Protein AF-A0A8J7WXS1-F1 (afdb_monomer)

pLDDT: mean 79.19, std 16.03, range [34.44, 94.62]

Radius of gyration: 14.74 Å; Cα contacts (8 Å, |Δi|>4): 183; chains: 1; bounding box: 39×29×34 Å

Mean predicted aligned error: 7.63 Å

Structure (mmCIF, N/CA/C/O backbone):
data_AF-A0A8J7WXS1-F1
#
_entry.id   AF-A0A8J7WXS1-F1
#
loop_
_atom_site.group_PDB
_atom_site.id
_atom_site.type_symbol
_atom_site.label_atom_id
_atom_site.label_alt_id
_atom_site.label_comp_id
_atom_site.label_asym_id
_atom_site.label_entity_id
_atom_site.label_seq_id
_atom_site.pdbx_PDB_ins_code
_atom_site.Cartn_x
_atom_site.Cartn_y
_atom_site.Cartn_z
_atom_site.occupancy
_atom_site.B_iso_or_equiv
_atom_site.auth_seq_id
_atom_site.auth_comp_id
_atom_site.auth_asym_id
_atom_site.auth_atom_id
_atom_site.pdbx_PDB_model_num
ATOM 1 N N . MET A 1 1 ? -1.842 -2.817 -19.091 1.00 62.44 1 MET A N 1
ATOM 2 C CA . MET A 1 1 ? -1.939 -2.055 -17.823 1.00 62.44 1 MET A CA 1
ATOM 3 C C . MET A 1 1 ? -0.595 -2.088 -17.121 1.00 62.44 1 MET A C 1
ATOM 5 O O . MET A 1 1 ? 0.099 -3.091 -17.232 1.00 62.44 1 MET A O 1
ATOM 9 N N . ARG A 1 2 ? -0.206 -1.002 -16.447 1.00 85.56 2 ARG A N 1
ATOM 10 C CA . ARG A 1 2 ? 1.014 -0.961 -15.624 1.00 85.56 2 ARG A CA 1
ATOM 11 C C . ARG A 1 2 ? 0.729 -1.579 -14.254 1.00 85.56 2 ARG A C 1
ATOM 13 O O . ARG A 1 2 ? -0.402 -1.517 -13.775 1.00 85.56 2 ARG A O 1
ATOM 20 N N . ILE A 1 3 ? 1.740 -2.208 -13.661 1.00 89.44 3 ILE A N 1
ATOM 21 C CA . ILE A 1 3 ? 1.585 -2.976 -12.420 1.00 89.44 3 ILE A CA 1
ATOM 22 C C . ILE A 1 3 ? 1.558 -2.002 -11.229 1.00 89.44 3 ILE A C 1
ATOM 24 O O . ILE A 1 3 ? 2.534 -1.281 -11.045 1.00 89.44 3 ILE A O 1
ATOM 28 N N . PRO A 1 4 ? 0.483 -1.939 -10.433 1.00 93.94 4 PRO A N 1
ATOM 29 C CA . PRO A 1 4 ? 0.406 -1.086 -9.253 1.00 93.94 4 PRO A CA 1
ATOM 30 C C . PRO A 1 4 ? 1.393 -1.522 -8.165 1.00 93.94 4 PRO A C 1
ATOM 32 O O . PRO A 1 4 ? 1.632 -2.717 -7.963 1.00 93.94 4 PRO A O 1
ATOM 35 N N . ILE A 1 5 ? 1.917 -0.536 -7.437 1.00 93.25 5 ILE A N 1
ATOM 36 C CA . ILE A 1 5 ? 2.771 -0.722 -6.261 1.00 93.25 5 ILE A CA 1
ATOM 37 C C . ILE A 1 5 ? 1.962 -0.329 -5.024 1.00 93.25 5 ILE A C 1
ATOM 39 O O . ILE A 1 5 ? 1.470 0.793 -4.924 1.00 93.25 5 ILE A O 1
ATOM 43 N N . VAL A 1 6 ? 1.828 -1.244 -4.071 1.00 93.44 6 VAL A N 1
ATOM 44 C CA . VAL A 1 6 ? 1.132 -1.043 -2.799 1.00 93.44 6 VAL A CA 1
ATOM 45 C C . VAL A 1 6 ? 2.169 -0.986 -1.683 1.00 93.44 6 VAL A C 1
ATOM 47 O O . VAL A 1 6 ? 2.734 -2.002 -1.287 1.00 93.44 6 VAL A O 1
ATOM 50 N N . MET A 1 7 ? 2.414 0.212 -1.166 1.00 92.19 7 MET A N 1
ATOM 51 C CA . MET A 1 7 ? 3.256 0.448 0.001 1.00 92.19 7 MET A CA 1
ATOM 52 C C . MET A 1 7 ? 2.466 0.080 1.261 1.00 92.19 7 MET A C 1
ATOM 54 O O . MET A 1 7 ? 1.479 0.740 1.596 1.00 92.19 7 MET A O 1
ATOM 58 N N . ALA A 1 8 ? 2.885 -0.977 1.956 1.00 90.00 8 ALA A N 1
ATOM 59 C CA . ALA A 1 8 ? 2.245 -1.471 3.171 1.00 90.00 8 ALA A CA 1
ATOM 60 C C . ALA A 1 8 ? 3.110 -1.156 4.397 1.00 90.00 8 ALA A C 1
ATOM 62 O O . ALA A 1 8 ? 4.191 -1.718 4.577 1.00 90.00 8 ALA A O 1
ATOM 63 N N . ALA A 1 9 ? 2.626 -0.272 5.266 1.00 87.38 9 ALA A N 1
ATOM 64 C CA . ALA A 1 9 ? 3.296 0.081 6.516 1.00 87.38 9 ALA A CA 1
ATOM 65 C C . ALA A 1 9 ? 2.429 -0.277 7.727 1.00 87.38 9 ALA A C 1
ATOM 67 O O . ALA A 1 9 ? 1.208 -0.348 7.613 1.00 87.38 9 ALA A O 1
ATOM 68 N N . PHE A 1 10 ? 3.025 -0.400 8.915 1.00 81.62 10 PHE A N 1
ATOM 69 C CA . PHE A 1 10 ? 2.239 -0.438 10.155 1.00 81.62 10 PHE A CA 1
ATOM 70 C C . PHE A 1 10 ? 1.346 0.806 10.289 1.00 81.62 10 PHE A C 1
ATOM 72 O O . PHE A 1 10 ? 0.181 0.725 10.680 1.00 81.62 10 PHE A O 1
ATOM 79 N N . GLY A 1 11 ? 1.883 1.950 9.865 1.00 71.00 11 GLY A N 1
ATOM 80 C CA . GLY A 1 11 ? 1.271 3.259 10.003 1.00 71.00 11 GLY A CA 1
ATOM 81 C C . GLY A 1 11 ? 1.823 3.988 11.224 1.00 71.00 11 GLY A C 1
ATOM 82 O O . GLY A 1 11 ? 2.276 3.395 12.200 1.00 71.00 11 GLY A O 1
ATOM 83 N N . THR A 1 12 ? 1.780 5.313 11.183 1.00 74.19 12 THR A N 1
ATOM 84 C CA . THR A 1 12 ? 2.228 6.159 12.288 1.00 74.19 12 THR A CA 1
ATOM 85 C C . THR A 1 12 ? 1.319 7.364 12.437 1.00 74.19 12 THR A C 1
ATOM 87 O O . THR A 1 12 ? 0.789 7.881 11.458 1.00 74.19 12 THR A O 1
ATOM 90 N N . THR A 1 13 ? 1.149 7.830 13.670 1.00 63.59 13 THR A N 1
ATOM 91 C CA . THR A 1 13 ? 0.300 8.985 13.981 1.00 63.59 13 THR A CA 1
ATOM 92 C C . THR A 1 13 ? 1.114 10.277 14.118 1.00 63.59 13 THR A C 1
ATOM 94 O O . THR A 1 13 ? 0.540 11.317 14.424 1.00 63.59 13 THR A O 1
ATOM 97 N N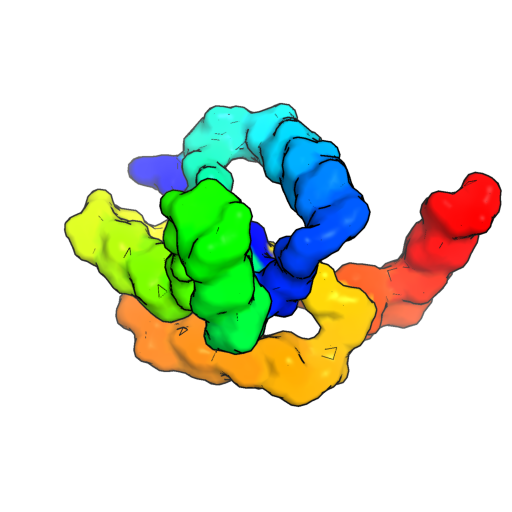 . THR A 1 14 ? 2.447 10.232 13.959 1.00 65.75 14 THR A N 1
ATOM 98 C CA . THR A 1 14 ? 3.359 11.358 14.258 1.00 65.75 14 THR A CA 1
ATOM 99 C C . THR A 1 14 ? 4.478 11.529 13.206 1.00 65.75 14 THR A C 1
ATOM 101 O O . THR A 1 14 ? 4.258 11.285 12.021 1.00 65.75 14 THR A O 1
ATOM 104 N N . ARG A 1 15 ? 5.679 11.990 13.619 1.00 59.69 15 ARG A N 1
ATOM 105 C CA . ARG A 1 15 ? 6.823 12.435 12.789 1.00 59.69 15 ARG A CA 1
ATOM 106 C C . ARG A 1 15 ? 7.219 11.482 11.659 1.00 59.69 15 ARG A C 1
ATOM 108 O O . ARG A 1 15 ? 7.724 11.958 10.647 1.00 59.69 15 ARG A O 1
ATOM 115 N N . ALA A 1 16 ? 6.964 10.182 11.797 1.00 67.31 16 ALA A N 1
ATOM 116 C CA . ALA A 1 16 ? 7.249 9.207 10.748 1.00 67.31 16 ALA A CA 1
ATOM 117 C C . ALA A 1 16 ? 6.389 9.396 9.477 1.00 67.31 16 ALA A C 1
ATOM 119 O O . ALA A 1 16 ? 6.725 8.841 8.436 1.00 67.31 16 ALA A O 1
ATOM 120 N N . ARG A 1 17 ? 5.360 10.259 9.498 1.00 74.31 17 ARG A N 1
ATOM 121 C CA . ARG A 1 17 ? 4.628 10.662 8.288 1.00 74.31 17 ARG A CA 1
ATOM 122 C C . ARG A 1 17 ? 5.528 11.348 7.253 1.00 74.31 17 ARG A C 1
ATOM 124 O O . ARG A 1 17 ? 5.446 11.006 6.083 1.00 74.31 17 ARG A O 1
ATOM 131 N N . ARG A 1 18 ? 6.467 12.206 7.685 1.00 80.38 18 ARG A N 1
ATOM 132 C CA . ARG A 1 18 ? 7.457 12.810 6.768 1.00 80.38 18 ARG A CA 1
ATOM 133 C C . ARG A 1 18 ? 8.315 11.755 6.075 1.00 80.38 18 ARG A C 1
ATOM 135 O O . ARG A 1 18 ? 8.678 11.925 4.919 1.00 80.38 18 ARG A O 1
ATOM 142 N N . THR A 1 19 ? 8.644 10.672 6.775 1.00 82.12 19 THR A N 1
ATOM 143 C CA . THR A 1 19 ? 9.398 9.558 6.193 1.00 82.12 19 THR A CA 1
ATOM 144 C C . THR A 1 19 ? 8.594 8.877 5.090 1.00 82.12 19 THR A C 1
ATOM 146 O O . THR A 1 19 ? 9.153 8.569 4.042 1.00 82.12 19 THR A O 1
ATOM 149 N N . TYR A 1 20 ? 7.285 8.691 5.285 1.00 86.12 20 TYR A N 1
ATOM 150 C CA . TYR A 1 20 ? 6.405 8.149 4.249 1.00 86.12 20 TYR A CA 1
ATOM 151 C C . TYR A 1 20 ? 6.280 9.082 3.046 1.00 86.12 20 TYR A C 1
ATOM 153 O O . TYR A 1 20 ? 6.376 8.602 1.925 1.00 86.12 20 TYR A O 1
ATOM 161 N N . ASP A 1 21 ? 6.180 10.395 3.259 1.00 87.12 21 ASP A N 1
ATOM 162 C CA . ASP A 1 21 ? 6.135 11.368 2.160 1.00 87.12 21 ASP A CA 1
ATOM 163 C C . ASP A 1 21 ? 7.428 11.333 1.315 1.00 87.12 21 ASP A C 1
ATOM 165 O O . ASP A 1 21 ? 7.382 11.368 0.087 1.00 87.12 21 ASP A O 1
ATOM 169 N N . ILE A 1 22 ? 8.595 11.203 1.962 1.00 88.00 22 ILE A N 1
ATOM 170 C CA . ILE A 1 22 ? 9.889 11.063 1.269 1.00 88.00 22 ILE A CA 1
ATOM 171 C C . ILE A 1 22 ? 9.957 9.746 0.488 1.00 88.00 22 ILE A C 1
ATOM 173 O O . ILE A 1 22 ? 10.435 9.727 -0.647 1.00 88.00 22 ILE A O 1
ATOM 177 N N . LEU A 1 23 ? 9.502 8.641 1.085 1.00 86.81 23 LEU A N 1
ATOM 178 C CA . LEU A 1 23 ? 9.467 7.342 0.414 1.00 86.81 23 LEU A CA 1
ATOM 179 C C . LEU A 1 23 ? 8.513 7.359 -0.782 1.00 86.81 23 LEU A C 1
ATOM 181 O O . LEU A 1 23 ? 8.880 6.870 -1.843 1.00 86.81 23 LEU A O 1
ATOM 185 N N . ASP A 1 24 ? 7.333 7.959 -0.637 1.00 90.00 24 ASP A N 1
ATOM 186 C CA . ASP A 1 24 ? 6.356 8.111 -1.716 1.00 90.00 24 ASP A CA 1
ATOM 187 C C . ASP A 1 24 ? 6.958 8.856 -2.910 1.00 90.00 24 ASP A C 1
ATOM 189 O O . ASP A 1 24 ? 6.887 8.369 -4.039 1.00 90.00 24 ASP A O 1
ATOM 193 N N . ALA A 1 25 ? 7.624 9.986 -2.653 1.00 90.75 25 ALA A N 1
ATOM 194 C CA . ALA A 1 25 ? 8.301 10.758 -3.689 1.00 90.75 25 ALA A CA 1
ATOM 195 C C . ALA A 1 25 ? 9.374 9.927 -4.411 1.00 90.75 25 ALA A C 1
ATOM 197 O O . ALA A 1 25 ? 9.381 9.8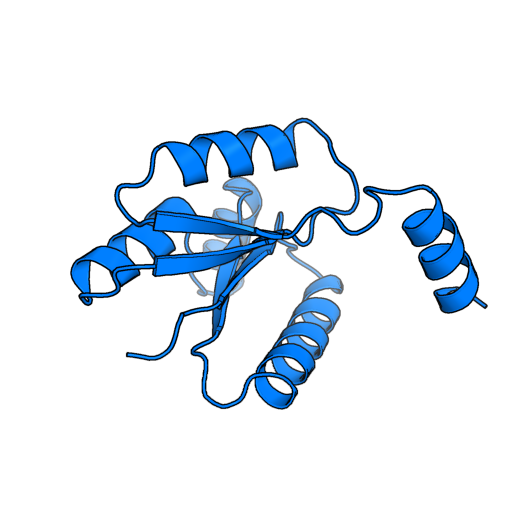75 -5.639 1.00 90.75 25 ALA A O 1
ATOM 198 N N . ARG A 1 26 ? 10.229 9.215 -3.663 1.00 89.56 26 ARG A N 1
ATOM 199 C CA . ARG A 1 26 ? 11.290 8.371 -4.240 1.00 89.56 26 ARG A CA 1
ATOM 200 C C . ARG A 1 26 ? 10.743 7.205 -5.059 1.00 89.56 26 ARG A C 1
ATOM 202 O O . ARG A 1 26 ? 11.283 6.902 -6.118 1.00 89.56 26 ARG A O 1
ATOM 209 N N . VAL A 1 27 ? 9.684 6.545 -4.589 1.00 87.44 27 VAL A N 1
ATOM 210 C CA . VAL A 1 27 ? 9.066 5.424 -5.315 1.00 87.44 27 VAL A CA 1
ATOM 211 C C . VAL A 1 27 ? 8.410 5.926 -6.600 1.00 87.44 27 VAL A C 1
ATOM 213 O O . VAL A 1 27 ? 8.594 5.315 -7.647 1.00 87.44 27 VAL A O 1
ATOM 216 N N . LYS A 1 28 ? 7.702 7.059 -6.558 1.00 89.62 28 LYS A N 1
ATOM 217 C CA . LYS A 1 28 ? 7.099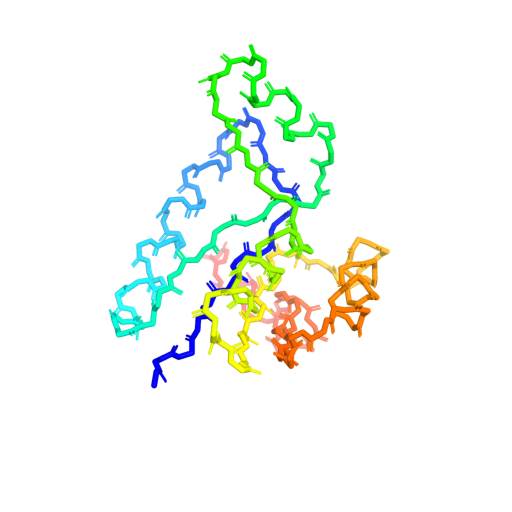 7.662 -7.756 1.00 89.62 28 LYS A CA 1
ATOM 218 C C . LYS A 1 28 ? 8.140 8.150 -8.761 1.00 89.62 28 LYS A C 1
ATOM 220 O O . LYS A 1 28 ? 7.914 8.025 -9.958 1.00 89.62 28 LYS A O 1
ATOM 225 N N . GLU A 1 29 ? 9.270 8.674 -8.293 1.00 89.75 29 GLU A N 1
ATOM 226 C CA . GLU A 1 29 ? 10.389 9.075 -9.153 1.00 89.75 29 GLU A CA 1
ATOM 227 C C . GLU A 1 29 ? 11.051 7.866 -9.829 1.00 89.75 29 GLU A C 1
ATOM 229 O O . GLU A 1 29 ? 11.322 7.904 -11.027 1.00 89.75 29 GLU A O 1
ATOM 234 N N . ALA A 1 30 ? 11.266 6.774 -9.089 1.00 85.44 30 ALA A N 1
ATOM 235 C CA . ALA A 1 30 ? 11.865 5.551 -9.623 1.00 85.44 30 ALA A CA 1
ATOM 236 C C . ALA A 1 30 ? 10.914 4.758 -10.541 1.00 85.44 30 ALA A C 1
ATOM 238 O O . ALA A 1 30 ? 11.369 4.086 -11.467 1.00 85.44 30 ALA A O 1
ATOM 239 N N . PHE A 1 31 ? 9.600 4.836 -10.301 1.00 87.50 31 PHE A N 1
ATOM 240 C CA . PHE A 1 31 ? 8.575 4.074 -11.020 1.00 87.50 31 PHE A CA 1
ATOM 241 C C . PHE A 1 31 ? 7.422 4.969 -11.521 1.00 87.50 31 PHE A C 1
ATOM 243 O O . PHE A 1 31 ? 6.265 4.737 -11.167 1.00 87.50 31 PHE A O 1
ATOM 250 N N . PRO A 1 32 ? 7.687 5.965 -12.388 1.00 90.25 32 PRO A N 1
ATOM 251 C CA . PRO A 1 32 ? 6.708 6.996 -12.758 1.00 90.25 32 PRO A CA 1
ATOM 252 C C . PRO A 1 32 ? 5.495 6.460 -13.527 1.00 90.25 32 PRO A C 1
ATOM 254 O O . PRO A 1 32 ? 4.431 7.074 -13.534 1.00 90.25 32 PRO A O 1
ATOM 257 N N . GLU A 1 33 ? 5.636 5.304 -14.175 1.00 90.12 33 GLU A N 1
ATOM 258 C CA . GLU A 1 33 ? 4.558 4.663 -14.933 1.00 90.12 33 GLU A CA 1
ATOM 259 C C . GLU A 1 33 ? 3.688 3.729 -14.078 1.00 90.12 33 GLU A C 1
ATOM 261 O O . GLU A 1 33 ? 2.688 3.199 -14.565 1.00 90.12 33 GLU A O 1
ATOM 266 N N . HIS A 1 34 ? 4.068 3.489 -12.822 1.00 90.50 34 HIS A N 1
ATOM 267 C CA . HIS A 1 34 ? 3.391 2.557 -11.930 1.00 90.50 34 HIS A CA 1
ATOM 268 C C . HIS A 1 34 ? 2.590 3.333 -10.880 1.00 90.50 34 HIS A C 1
ATOM 270 O O . HIS A 1 34 ? 3.166 4.119 -10.127 1.00 90.50 34 HIS A O 1
ATOM 276 N N . PRO A 1 35 ? 1.264 3.137 -10.787 1.00 93.38 35 PRO A N 1
ATOM 277 C CA . PRO A 1 35 ? 0.480 3.822 -9.772 1.00 93.38 35 PRO A CA 1
ATOM 278 C C . PRO A 1 35 ? 0.861 3.309 -8.377 1.00 93.38 35 PRO A C 1
ATOM 280 O O . PRO A 1 35 ? 0.909 2.100 -8.136 1.00 93.38 35 PRO A O 1
ATOM 283 N N . VAL A 1 36 ? 1.135 4.247 -7.469 1.00 93.00 36 VAL A N 1
ATOM 284 C CA . VAL A 1 36 ? 1.569 3.975 -6.093 1.00 93.00 36 VAL A CA 1
ATOM 285 C C . VAL A 1 36 ? 0.405 4.196 -5.132 1.00 93.00 36 VAL A C 1
ATOM 287 O O . VAL A 1 36 ? -0.192 5.274 -5.104 1.00 93.00 36 VAL A O 1
ATOM 290 N N . TYR A 1 37 ? 0.109 3.184 -4.324 1.00 94.38 37 TYR A N 1
ATOM 291 C CA . TYR A 1 37 ? -0.942 3.185 -3.309 1.00 94.38 37 TYR A CA 1
ATOM 292 C C . TYR A 1 37 ? -0.337 2.985 -1.926 1.00 94.38 37 TYR A C 1
ATOM 294 O O . TYR A 1 37 ? 0.622 2.236 -1.767 1.00 94.38 37 TYR A O 1
ATOM 302 N N . TRP A 1 38 ? -0.937 3.607 -0.914 1.00 92.56 38 TRP A N 1
ATOM 303 C CA . TRP A 1 38 ? -0.529 3.451 0.479 1.00 92.56 38 TRP A CA 1
ATOM 304 C C . TRP A 1 38 ? -1.597 2.724 1.282 1.00 92.56 38 TRP A C 1
ATOM 306 O O . TRP A 1 38 ? -2.782 3.059 1.213 1.00 92.56 38 TRP A O 1
ATOM 316 N N . ALA A 1 39 ? -1.155 1.757 2.076 1.00 91.56 39 ALA A N 1
ATOM 317 C CA . ALA A 1 39 ? -1.994 0.981 2.967 1.00 91.56 39 ALA A CA 1
ATOM 318 C C . ALA A 1 39 ? -1.341 0.864 4.347 1.00 91.56 39 ALA A C 1
ATOM 320 O O . ALA A 1 39 ? -0.127 0.675 4.462 1.00 91.56 39 ALA A O 1
ATOM 321 N N . PHE A 1 40 ? -2.156 0.945 5.400 1.00 90.50 40 PHE A N 1
ATOM 322 C CA . PHE A 1 40 ? -1.694 0.768 6.776 1.00 90.50 40 PHE A CA 1
ATOM 323 C C . PHE A 1 40 ? -2.276 -0.504 7.377 1.00 90.50 40 PHE A C 1
ATOM 325 O O . PHE A 1 40 ? -3.482 -0.718 7.281 1.00 90.50 40 PHE A O 1
ATOM 332 N N . THR A 1 41 ? -1.455 -1.339 8.013 1.00 86.31 41 THR A N 1
ATOM 333 C CA . THR A 1 41 ? -1.899 -2.603 8.632 1.00 86.31 41 THR A CA 1
ATOM 334 C C . THR A 1 41 ? -2.549 -2.370 10.002 1.00 86.31 41 THR A C 1
ATOM 336 O O . THR A 1 41 ? -3.552 -3.011 10.326 1.00 86.31 41 THR A O 1
ATOM 339 N N . SER A 1 42 ? -2.099 -1.377 10.780 1.00 87.31 42 SER A N 1
ATOM 340 C CA . SER A 1 42 ? -2.633 -1.117 12.124 1.00 87.31 42 SER A CA 1
ATOM 341 C C . SER A 1 42 ? -4.004 -0.439 12.115 1.00 87.31 42 SER A C 1
ATOM 343 O O . SER A 1 42 ? -4.139 0.735 11.765 1.00 87.31 42 SER A O 1
ATOM 345 N N . ARG A 1 43 ? -5.032 -1.159 12.591 1.00 87.31 43 ARG A N 1
ATOM 346 C CA . ARG A 1 43 ? -6.392 -0.618 12.771 1.00 87.31 43 ARG A CA 1
ATOM 347 C C . ARG A 1 43 ? -6.404 0.595 13.696 1.00 87.31 43 ARG A C 1
ATOM 349 O O . ARG A 1 43 ? -6.906 1.637 13.310 1.00 87.31 43 ARG A O 1
ATOM 356 N N . MET A 1 44 ? -5.765 0.484 14.861 1.00 87.50 44 MET A N 1
ATOM 357 C CA . MET A 1 44 ? -5.701 1.577 15.835 1.00 87.50 44 MET A CA 1
ATOM 358 C C . MET A 1 44 ? -5.091 2.849 15.231 1.00 87.50 44 MET A C 1
ATOM 360 O O . MET A 1 44 ? -5.541 3.952 15.531 1.00 87.50 44 MET A O 1
ATOM 364 N N . VAL A 1 45 ? -4.065 2.710 14.382 1.00 86.12 45 VAL A N 1
ATOM 365 C CA . VAL A 1 45 ? -3.465 3.861 13.699 1.00 86.12 45 VAL A CA 1
ATOM 366 C C . VAL A 1 45 ? -4.426 4.454 12.675 1.00 86.12 45 VAL A C 1
ATOM 368 O O . VAL A 1 45 ? -4.601 5.669 12.687 1.00 86.12 45 VAL A O 1
ATOM 371 N N . ARG A 1 46 ? -5.060 3.635 11.823 1.00 89.56 46 ARG A N 1
ATOM 372 C CA . ARG A 1 46 ? -6.048 4.119 10.842 1.00 89.56 46 ARG A CA 1
ATOM 373 C C . ARG A 1 46 ? -7.184 4.873 11.530 1.00 89.56 46 ARG A C 1
ATOM 375 O O . ARG A 1 46 ? -7.405 6.032 11.198 1.00 89.56 46 ARG A O 1
ATOM 382 N N . ASP A 1 47 ? -7.787 4.273 12.555 1.00 88.69 47 ASP A N 1
ATOM 383 C CA . ASP A 1 47 ? -8.885 4.872 13.320 1.00 88.69 47 ASP A CA 1
ATOM 384 C C . ASP A 1 47 ? -8.440 6.183 13.982 1.00 88.69 47 ASP A C 1
ATOM 386 O O . ASP A 1 47 ? -9.159 7.181 13.988 1.00 88.69 47 ASP A O 1
ATOM 390 N N . ARG A 1 48 ? -7.224 6.228 14.543 1.00 86.81 48 ARG A N 1
ATOM 391 C CA . ARG A 1 48 ? -6.699 7.452 15.161 1.00 86.81 48 ARG A CA 1
ATOM 392 C C . ARG A 1 48 ? -6.457 8.552 14.131 1.00 86.81 48 ARG A C 1
ATOM 394 O O . ARG A 1 48 ? -6.750 9.709 14.426 1.00 86.81 48 ARG A O 1
ATOM 401 N N . ILE A 1 49 ? -5.899 8.236 12.964 1.00 86.12 49 ILE A N 1
ATOM 402 C CA . ILE A 1 49 ? -5.660 9.224 11.903 1.00 86.12 49 ILE A CA 1
ATOM 403 C C . ILE A 1 49 ? -6.992 9.745 11.358 1.00 86.12 49 ILE A C 1
ATOM 405 O O . ILE A 1 49 ? -7.144 10.954 11.203 1.00 86.12 49 ILE A O 1
ATOM 409 N N . GLU A 1 50 ? -7.971 8.870 11.150 1.00 88.62 50 GLU A N 1
ATOM 410 C CA . GLU A 1 50 ? -9.308 9.260 10.704 1.00 88.62 50 GLU A CA 1
ATOM 411 C C . GLU A 1 50 ? -9.970 10.208 11.710 1.00 88.62 50 GLU A C 1
ATOM 413 O O . GLU A 1 50 ? -10.398 11.297 11.340 1.00 88.62 50 GLU A O 1
ATOM 418 N N . ASN A 1 51 ? -9.931 9.874 13.002 1.00 88.19 51 ASN A N 1
ATOM 419 C CA . ASN A 1 51 ? -10.523 10.706 14.051 1.00 88.19 51 ASN A CA 1
ATOM 420 C C . ASN A 1 51 ? -9.782 12.032 14.300 1.00 88.19 51 ASN A C 1
ATOM 422 O O . ASN A 1 51 ? -10.405 13.020 14.673 1.00 88.19 51 ASN A O 1
ATOM 426 N N . SER A 1 52 ? -8.452 12.064 14.152 1.00 85.31 52 SER A N 1
ATOM 427 C CA . SER A 1 52 ? -7.645 13.254 14.486 1.00 85.31 52 SER A CA 1
ATOM 428 C C . SER A 1 52 ? -7.353 14.171 13.300 1.00 85.31 52 SER A C 1
ATOM 430 O O . SER A 1 52 ? -7.144 15.365 13.495 1.00 85.31 52 SER A O 1
ATOM 432 N N . GLN A 1 53 ? -7.299 13.625 12.085 1.00 83.88 53 GLN A N 1
ATOM 433 C CA . GLN A 1 53 ? -6.891 14.335 10.868 1.00 83.88 53 GLN A CA 1
ATOM 434 C C . GLN A 1 53 ? -7.959 14.277 9.769 1.00 83.88 53 GLN A C 1
ATOM 436 O O . GLN A 1 53 ? -7.761 14.880 8.717 1.00 83.88 53 GLN A O 1
ATOM 441 N N . GLY A 1 54 ? -9.065 13.549 9.974 1.00 83.12 54 GLY A N 1
ATOM 442 C CA . GLY A 1 54 ? -10.120 13.376 8.971 1.00 83.12 54 GLY A CA 1
ATOM 443 C C . GLY A 1 54 ? -9.680 12.568 7.748 1.00 83.12 54 GLY A C 1
ATOM 444 O O . GLY A 1 54 ? -10.363 12.583 6.727 1.00 83.12 54 GLY A O 1
ATOM 445 N N . GLN A 1 55 ? -8.524 11.899 7.815 1.00 83.75 55 GLN A N 1
ATOM 446 C CA . GLN A 1 55 ? -7.963 11.155 6.694 1.00 83.75 55 GLN A CA 1
ATOM 447 C C . GLN A 1 55 ? -8.121 9.653 6.913 1.00 83.75 55 GLN A C 1
ATOM 449 O O . GLN A 1 55 ? -7.554 9.090 7.846 1.00 83.75 55 GLN A O 1
ATOM 454 N N . SER A 1 56 ? -8.849 9.002 6.010 1.00 84.56 56 SER A N 1
ATOM 455 C CA . SER A 1 56 ? -9.027 7.555 6.039 1.00 84.56 56 SER A CA 1
ATOM 456 C C . SER A 1 56 ? -7.932 6.872 5.221 1.00 84.56 56 SER A C 1
ATOM 458 O O . SER A 1 56 ? -7.697 7.211 4.058 1.00 84.56 56 SER A O 1
ATOM 460 N N . TYR A 1 57 ? -7.248 5.916 5.840 1.00 87.56 57 TYR A N 1
ATOM 461 C CA . TYR A 1 57 ? -6.311 5.023 5.164 1.00 87.56 57 TYR A CA 1
ATOM 462 C C . TYR A 1 57 ? -6.947 3.648 5.043 1.00 87.56 57 TYR A C 1
ATOM 464 O O . TYR A 1 57 ? -7.711 3.232 5.911 1.00 87.56 57 TYR A O 1
ATOM 472 N N . LYS A 1 58 ? -6.615 2.927 3.975 1.00 92.50 58 LYS A N 1
ATOM 473 C CA . LYS A 1 58 ? -7.135 1.581 3.741 1.00 92.50 58 LYS A CA 1
ATOM 474 C C . LYS A 1 58 ? -6.201 0.533 4.318 1.00 92.50 58 LYS A C 1
ATOM 476 O O . LYS A 1 58 ? -4.992 0.735 4.460 1.00 92.50 58 LYS A O 1
ATOM 481 N N . HIS A 1 59 ? -6.784 -0.606 4.643 1.00 91.38 59 HIS A N 1
ATOM 482 C CA . HIS A 1 59 ? -6.039 -1.816 4.926 1.00 91.38 59 HIS A CA 1
ATOM 483 C C . HIS A 1 59 ? -5.505 -2.435 3.615 1.00 91.38 59 HIS A C 1
ATOM 485 O O . HIS A 1 59 ? -6.197 -2.328 2.599 1.00 91.38 59 HIS A O 1
ATOM 491 N N . PRO A 1 60 ? -4.341 -3.123 3.599 1.00 90.81 60 PRO A N 1
ATOM 492 C CA . PRO A 1 60 ? -3.800 -3.749 2.384 1.00 90.81 60 PRO A CA 1
ATOM 493 C C . PRO A 1 60 ? -4.801 -4.586 1.571 1.00 90.81 60 PRO A C 1
ATOM 495 O O . PRO A 1 60 ? -4.936 -4.350 0.374 1.00 90.81 60 PRO A O 1
ATOM 498 N N . HIS A 1 61 ? -5.569 -5.480 2.212 1.00 90.69 61 HIS A N 1
ATOM 499 C CA . HIS A 1 61 ? -6.619 -6.259 1.532 1.00 90.69 61 HIS A CA 1
ATOM 500 C C . HIS A 1 61 ? -7.626 -5.389 0.754 1.00 90.69 61 HIS A C 1
ATOM 502 O O . HIS A 1 61 ? -7.962 -5.712 -0.379 1.00 90.69 61 HIS A O 1
ATOM 508 N N . GLN A 1 62 ? -8.052 -4.249 1.311 1.00 92.88 62 GLN A N 1
ATOM 509 C CA . GLN A 1 62 ? -9.030 -3.364 0.667 1.00 92.88 62 GLN A CA 1
ATOM 510 C C . GLN A 1 62 ? -8.448 -2.716 -0.590 1.00 92.88 62 GLN A C 1
ATOM 512 O O . GLN A 1 62 ? -9.142 -2.586 -1.595 1.00 92.88 62 GL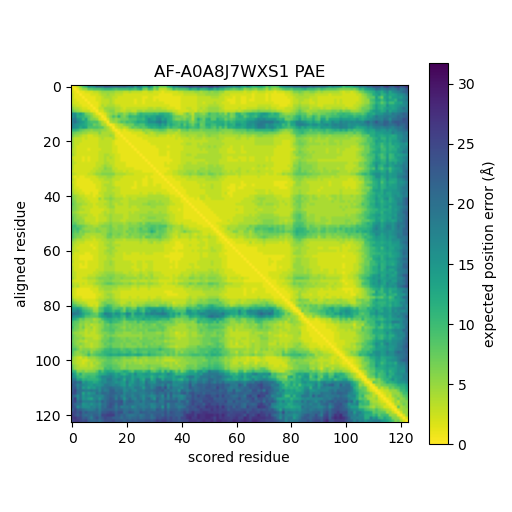N A O 1
ATOM 517 N N . VAL A 1 63 ? -7.169 -2.327 -0.546 1.00 94.62 63 VAL A N 1
ATOM 518 C CA . VAL A 1 63 ? -6.472 -1.770 -1.714 1.00 94.62 63 VAL A CA 1
ATOM 519 C C . VAL A 1 63 ? -6.364 -2.824 -2.814 1.00 94.62 63 VAL A C 1
ATOM 521 O O . VAL A 1 63 ? -6.663 -2.535 -3.968 1.00 94.62 63 VAL A O 1
ATOM 524 N N . LEU A 1 64 ? -5.987 -4.056 -2.469 1.00 93.62 64 LEU A N 1
ATOM 525 C CA . LEU A 1 64 ? -5.862 -5.144 -3.441 1.00 93.62 64 LEU A CA 1
ATOM 526 C C . LEU A 1 64 ? -7.210 -5.533 -4.066 1.00 93.62 64 LEU A C 1
ATOM 528 O O . LEU A 1 64 ? -7.281 -5.741 -5.275 1.00 93.62 64 LEU A O 1
ATOM 532 N N . GLU A 1 65 ? -8.292 -5.562 -3.286 1.00 93.31 65 GLU A N 1
ATOM 533 C CA . GLU A 1 65 ? -9.643 -5.795 -3.810 1.00 93.31 65 GLU A CA 1
ATOM 534 C C . GLU A 1 65 ? -10.104 -4.695 -4.770 1.00 93.31 65 GLU A C 1
ATOM 536 O O . GLU A 1 65 ? -10.768 -4.978 -5.767 1.00 93.31 65 GLU A O 1
ATOM 541 N N . GLU A 1 66 ? -9.786 -3.435 -4.475 1.00 94.62 66 GLU A N 1
ATOM 542 C CA . GLU A 1 66 ? -10.099 -2.319 -5.368 1.00 94.62 66 GLU A CA 1
ATOM 543 C C . GLU A 1 66 ? -9.311 -2.397 -6.669 1.00 94.62 66 GLU A C 1
ATOM 545 O O . GLU A 1 66 ? -9.876 -2.154 -7.733 1.00 94.62 66 GLU A O 1
ATOM 550 N N . LEU A 1 67 ? -8.037 -2.788 -6.602 1.00 94.38 67 LEU A N 1
ATOM 551 C CA . LEU A 1 67 ? -7.219 -3.023 -7.787 1.00 94.38 67 LEU A CA 1
ATOM 552 C C . LEU A 1 67 ? -7.784 -4.170 -8.633 1.00 94.38 67 LEU A C 1
ATOM 554 O O . LEU A 1 67 ? -7.926 -4.011 -9.846 1.00 94.38 67 LEU A O 1
ATOM 558 N N . ALA A 1 68 ? -8.180 -5.281 -8.008 1.00 92.69 68 ALA A N 1
ATOM 559 C CA . ALA A 1 68 ? -8.833 -6.392 -8.699 1.00 92.69 68 ALA A CA 1
ATOM 560 C C . ALA A 1 68 ? -10.146 -5.951 -9.369 1.00 92.69 68 ALA A C 1
ATOM 562 O O . ALA A 1 68 ? -10.368 -6.220 -10.548 1.00 92.69 68 ALA A O 1
ATOM 563 N N . ARG A 1 69 ? -10.994 -5.199 -8.651 1.00 93.62 69 ARG A N 1
ATOM 564 C CA . ARG A 1 69 ? -12.232 -4.612 -9.201 1.00 93.62 69 ARG A CA 1
ATOM 565 C C . ARG A 1 69 ? -11.963 -3.609 -10.326 1.00 93.62 69 ARG A C 1
ATOM 567 O O . ARG A 1 69 ? -12.782 -3.485 -11.230 1.00 93.62 69 ARG A O 1
ATOM 574 N N . GLY A 1 70 ? -10.822 -2.927 -10.288 1.00 92.50 70 GLY A N 1
ATOM 575 C CA . GLY A 1 70 ? -10.337 -2.034 -11.340 1.00 92.50 70 GLY A CA 1
ATOM 576 C C . GLY A 1 70 ? -9.759 -2.748 -12.567 1.00 92.50 70 GLY A C 1
ATOM 577 O O . GLY A 1 70 ? -9.285 -2.074 -13.478 1.00 92.50 70 GLY A O 1
ATOM 578 N N . GLY A 1 71 ? -9.780 -4.085 -12.606 1.00 92.38 71 GLY A N 1
ATOM 579 C CA . GLY A 1 71 ? -9.285 -4.883 -13.730 1.00 92.38 71 GLY A CA 1
ATOM 580 C C . GLY A 1 71 ? -7.774 -5.116 -13.720 1.00 92.38 71 GLY A C 1
ATOM 581 O O . GLY A 1 71 ? -7.221 -5.556 -14.726 1.00 92.38 71 GLY A O 1
ATOM 582 N N . HIS A 1 72 ? -7.080 -4.818 -12.617 1.00 92.62 72 HIS A N 1
ATOM 583 C CA . HIS A 1 72 ? -5.686 -5.226 -12.479 1.00 92.62 72 HIS A CA 1
ATOM 584 C C . HIS A 1 72 ? -5.614 -6.739 -12.266 1.00 92.62 72 HIS A C 1
ATOM 586 O O . HIS A 1 72 ? -6.370 -7.297 -11.479 1.00 92.62 72 HIS A O 1
ATOM 592 N N . GLU A 1 73 ? -4.670 -7.393 -12.939 1.00 90.44 73 GLU A N 1
ATOM 593 C CA . GLU A 1 73 ? -4.426 -8.836 -12.791 1.00 90.44 73 GLU A CA 1
ATOM 594 C C . GLU A 1 73 ? -3.301 -9.140 -11.791 1.00 90.44 73 GLU A C 1
ATOM 596 O O . GLU A 1 73 ? -3.198 -10.255 -11.280 1.00 90.44 73 GLU A O 1
ATOM 601 N N . TRP A 1 74 ? -2.444 -8.153 -11.509 1.00 89.50 74 TRP A N 1
ATOM 602 C CA . TRP A 1 74 ? -1.262 -8.303 -10.664 1.00 89.50 74 TRP A CA 1
ATOM 603 C C . TRP A 1 74 ? -0.924 -6.995 -9.940 1.00 89.50 74 TRP A C 1
ATOM 605 O O . TRP A 1 74 ? -1.075 -5.921 -10.523 1.00 89.50 74 TRP A O 1
ATOM 615 N N . ALA A 1 75 ? -0.433 -7.086 -8.700 1.00 91.31 75 ALA A N 1
ATOM 616 C CA . ALA A 1 75 ? 0.139 -5.978 -7.933 1.00 91.31 75 ALA A CA 1
ATOM 617 C C . ALA A 1 75 ? 1.445 -6.372 -7.220 1.00 91.31 75 ALA A C 1
ATOM 619 O O . ALA A 1 75 ? 1.656 -7.533 -6.858 1.00 91.31 75 ALA A O 1
ATOM 620 N N . VAL A 1 76 ? 2.307 -5.390 -6.961 1.00 90.75 76 VAL A N 1
ATOM 621 C CA . VAL A 1 76 ? 3.470 -5.540 -6.075 1.00 90.75 76 VAL A CA 1
ATOM 622 C C . VAL A 1 76 ? 3.132 -4.927 -4.722 1.00 90.75 76 VAL A C 1
ATOM 624 O O . VAL A 1 76 ? 2.699 -3.783 -4.664 1.00 90.75 76 VAL A O 1
ATOM 627 N N . VAL A 1 77 ? 3.339 -5.663 -3.633 1.00 90.44 77 VAL A N 1
ATOM 628 C CA . VAL A 1 77 ? 3.152 -5.185 -2.258 1.00 90.44 77 VAL A CA 1
ATOM 629 C C . VAL A 1 77 ? 4.522 -5.012 -1.615 1.00 90.44 77 VAL A C 1
ATOM 631 O O . VAL A 1 77 ? 5.195 -5.995 -1.320 1.00 90.44 77 VAL A O 1
ATOM 634 N N . GLN A 1 78 ? 4.952 -3.775 -1.383 1.00 88.19 78 GLN A N 1
ATOM 635 C CA . GLN A 1 78 ? 6.204 -3.496 -0.684 1.00 88.19 78 GLN A CA 1
ATOM 636 C C . GLN A 1 78 ? 5.924 -3.271 0.800 1.00 88.19 78 GLN A C 1
ATOM 638 O O . GLN A 1 78 ? 5.313 -2.272 1.187 1.00 88.19 78 GLN A O 1
ATOM 643 N N . SER A 1 79 ? 6.397 -4.192 1.637 1.00 85.88 79 SER A N 1
ATOM 644 C CA . SER A 1 79 ? 6.365 -4.030 3.088 1.00 85.88 79 SER A CA 1
ATOM 645 C C . SER A 1 79 ? 7.405 -2.998 3.535 1.00 85.88 79 SER A C 1
ATOM 647 O O . SER A 1 79 ? 8.552 -3.031 3.093 1.00 85.88 79 SER A O 1
ATOM 649 N N . LEU A 1 80 ? 7.010 -2.097 4.435 1.00 82.00 80 LEU A N 1
ATOM 650 C CA . LEU A 1 80 ? 7.898 -1.158 5.134 1.00 82.00 80 LEU A CA 1
ATOM 651 C C . LEU A 1 80 ? 8.160 -1.575 6.593 1.00 82.00 80 LEU A C 1
ATOM 653 O O . LEU A 1 80 ? 8.596 -0.758 7.405 1.00 82.00 80 LEU A O 1
ATOM 657 N N . HIS A 1 81 ? 7.858 -2.824 6.955 1.00 72.19 81 HIS A N 1
ATOM 658 C CA . HIS A 1 81 ? 8.178 -3.349 8.280 1.00 72.19 81 HIS A CA 1
ATOM 659 C C . HIS A 1 81 ? 9.700 -3.505 8.413 1.00 72.19 81 HIS A C 1
ATOM 661 O O . HIS A 1 81 ? 10.375 -3.949 7.485 1.00 72.19 81 HIS A O 1
ATOM 667 N N . LEU A 1 82 ? 10.243 -3.106 9.565 1.00 62.00 82 LEU A N 1
ATOM 668 C CA . LEU A 1 82 ? 11.687 -3.154 9.818 1.00 62.00 82 LEU A CA 1
ATOM 669 C C . LEU A 1 82 ? 12.199 -4.578 10.052 1.00 62.00 82 LEU A C 1
ATOM 671 O O . LEU A 1 82 ? 13.375 -4.835 9.838 1.00 62.00 82 LEU A O 1
ATOM 675 N N . VAL A 1 83 ? 11.334 -5.484 10.509 1.00 57.34 83 VAL A N 1
ATOM 676 C CA . VAL A 1 83 ? 11.692 -6.856 10.879 1.00 57.34 83 VAL A CA 1
ATOM 677 C C . VAL A 1 83 ? 10.675 -7.850 10.327 1.00 57.34 83 VAL A C 1
ATOM 679 O O . VAL A 1 83 ? 9.476 -7.557 10.281 1.00 57.34 83 VAL A O 1
ATOM 682 N N . CYS A 1 84 ? 11.150 -9.044 9.968 1.00 59.12 84 CYS A N 1
ATOM 683 C CA . CYS A 1 84 ? 10.330 -10.219 9.669 1.00 59.12 84 CYS A CA 1
ATOM 684 C C . CYS A 1 84 ? 9.739 -10.772 10.975 1.00 59.12 84 CYS A C 1
ATOM 686 O O . CYS A 1 84 ? 10.221 -11.749 11.540 1.00 59.12 84 CYS A O 1
ATOM 688 N N . GLY A 1 85 ? 8.755 -10.061 11.520 1.00 65.00 85 GLY A N 1
ATOM 689 C CA . GLY A 1 85 ? 8.015 -10.466 12.711 1.00 65.00 85 GLY A CA 1
ATOM 690 C C . GLY A 1 85 ? 6.555 -10.773 12.397 1.00 65.00 85 GLY A C 1
ATOM 691 O O . GLY A 1 85 ? 6.104 -10.672 11.260 1.00 65.00 85 GLY A O 1
ATOM 692 N N . HIS A 1 86 ? 5.785 -11.038 13.448 1.00 72.75 86 HIS A N 1
ATOM 693 C CA . HIS A 1 86 ? 4.373 -11.422 13.365 1.00 72.75 86 HIS A CA 1
ATOM 694 C C . HIS A 1 86 ? 3.490 -10.457 12.542 1.00 72.75 86 HIS A C 1
ATOM 696 O O . HIS A 1 86 ? 2.475 -10.859 11.983 1.00 72.75 86 HIS A O 1
ATOM 702 N N . GLU A 1 87 ? 3.860 -9.176 12.455 1.00 71.50 87 GLU A N 1
ATOM 703 C CA . GLU A 1 87 ? 3.160 -8.185 11.626 1.00 71.50 87 GLU A CA 1
ATOM 704 C C . GLU A 1 87 ? 3.381 -8.402 10.125 1.00 71.50 87 GLU A C 1
ATOM 706 O O . GLU A 1 87 ? 2.448 -8.244 9.338 1.00 71.50 87 GLU A O 1
ATOM 711 N N . PHE A 1 88 ? 4.593 -8.798 9.730 1.00 77.44 88 PHE A N 1
ATOM 712 C CA . PHE A 1 88 ? 4.895 -9.151 8.349 1.00 77.44 88 PHE A CA 1
ATOM 713 C C . PHE A 1 88 ? 4.232 -10.475 7.966 1.00 77.44 88 PHE A C 1
ATOM 715 O O . PHE A 1 88 ? 3.618 -10.544 6.906 1.00 77.44 88 PHE A O 1
ATOM 722 N N . ASP A 1 89 ? 4.260 -11.481 8.845 1.00 79.44 89 ASP A N 1
ATOM 723 C CA . ASP A 1 89 ? 3.589 -12.766 8.596 1.00 79.44 89 ASP A CA 1
ATOM 724 C C . ASP A 1 89 ? 2.085 -12.578 8.364 1.00 79.44 89 ASP A C 1
ATOM 726 O O . ASP A 1 89 ? 1.527 -13.095 7.398 1.00 79.44 89 ASP A O 1
ATOM 730 N N . ARG A 1 90 ? 1.436 -11.745 9.190 1.00 80.56 90 ARG A N 1
ATOM 731 C CA . ARG A 1 90 ? 0.025 -11.380 8.999 1.00 80.56 90 ARG A CA 1
ATOM 732 C C . ARG A 1 90 ? -0.220 -10.700 7.659 1.00 80.56 90 ARG A C 1
ATOM 734 O O . ARG A 1 90 ? -1.167 -11.068 6.973 1.00 80.56 90 ARG A O 1
ATOM 741 N N . LEU A 1 91 ? 0.629 -9.745 7.273 1.00 82.00 91 LEU A N 1
ATOM 742 C CA . LEU A 1 91 ? 0.528 -9.100 5.964 1.00 82.00 91 LEU A CA 1
ATOM 743 C C . LEU A 1 91 ? 0.661 -10.130 4.833 1.00 82.00 91 LEU A C 1
ATOM 745 O O . LEU A 1 91 ? -0.104 -10.086 3.873 1.00 82.00 91 LEU A O 1
ATOM 749 N N . VAL A 1 92 ? 1.608 -11.063 4.940 1.00 83.00 92 VAL A N 1
ATOM 750 C CA . VAL A 1 92 ? 1.812 -12.129 3.952 1.00 83.00 92 VAL A CA 1
ATOM 751 C C . VAL A 1 92 ? 0.572 -13.013 3.840 1.00 83.00 92 VAL A C 1
ATOM 753 O O . VAL A 1 92 ? 0.132 -13.286 2.724 1.00 83.00 92 VAL A 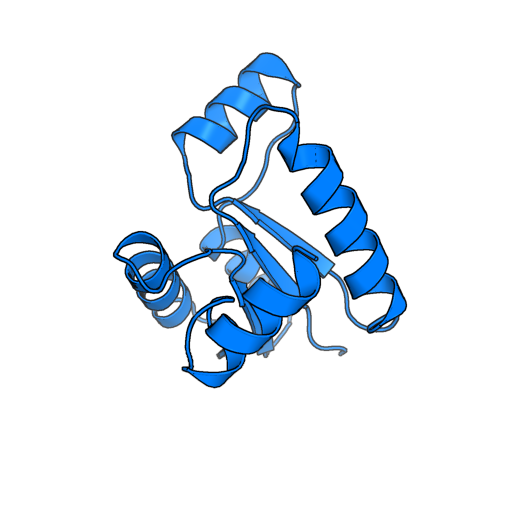O 1
ATOM 756 N N . ASP A 1 93 ? -0.014 -13.430 4.959 1.00 85.19 93 ASP A N 1
ATOM 757 C CA . ASP A 1 93 ? -1.220 -14.260 4.967 1.00 85.19 93 ASP A CA 1
ATOM 758 C C . ASP A 1 93 ? -2.432 -13.519 4.391 1.00 85.19 93 ASP A C 1
ATOM 760 O O . ASP A 1 93 ? -3.183 -14.072 3.589 1.00 85.19 93 ASP A O 1
ATOM 764 N N . GLU A 1 94 ? -2.615 -12.247 4.732 1.00 83.31 94 GLU A N 1
ATOM 765 C CA . GLU A 1 94 ? -3.693 -11.416 4.185 1.00 83.31 94 GLU A CA 1
ATOM 766 C C . GLU A 1 94 ? -3.561 -11.225 2.674 1.00 83.31 94 GLU A C 1
ATOM 768 O O . GLU A 1 94 ? -4.547 -11.322 1.943 1.00 83.31 94 GLU A O 1
ATOM 773 N N . VAL A 1 95 ? -2.341 -10.979 2.198 1.00 84.00 95 VAL A N 1
ATOM 774 C CA . VAL A 1 95 ? -2.053 -10.799 0.775 1.00 84.00 95 VAL A CA 1
ATOM 775 C C . VAL A 1 95 ? -2.237 -12.115 0.011 1.00 84.00 95 VAL A C 1
ATOM 777 O O . VAL A 1 95 ? -2.848 -12.108 -1.054 1.00 84.00 95 VAL A O 1
ATOM 780 N N . LYS A 1 96 ? -1.795 -13.253 0.566 1.00 82.06 96 LYS A N 1
ATOM 781 C CA . LYS A 1 96 ? -2.001 -14.591 -0.025 1.00 82.06 96 LYS A CA 1
ATOM 782 C C . LYS A 1 96 ? -3.473 -14.955 -0.188 1.00 82.06 96 LYS A C 1
ATOM 784 O O . LYS 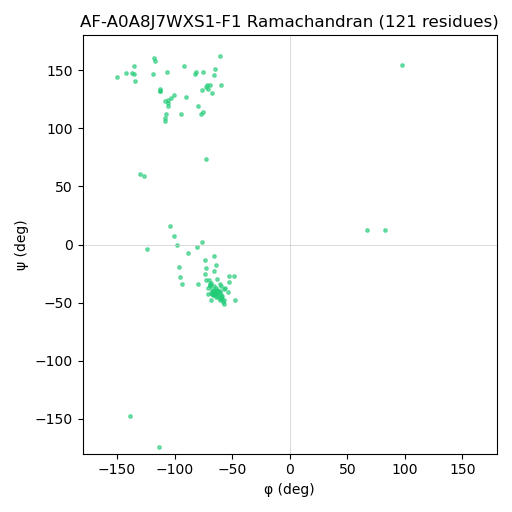A 1 96 ? -3.818 -15.661 -1.128 1.00 82.06 96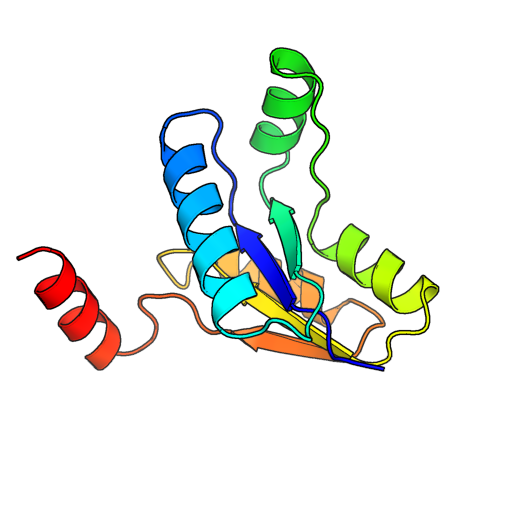 LYS A O 1
ATOM 789 N N . ASN A 1 97 ? -4.323 -14.498 0.728 1.00 82.56 97 ASN A N 1
ATOM 790 C CA . ASN A 1 97 ? -5.761 -14.754 0.683 1.00 82.56 97 ASN A CA 1
ATOM 791 C C . ASN A 1 97 ? -6.512 -13.823 -0.285 1.00 82.56 97 ASN A C 1
ATOM 793 O O . ASN A 1 97 ? -7.726 -13.957 -0.441 1.00 82.56 97 ASN A O 1
ATOM 797 N N . CYS A 1 98 ? -5.826 -12.880 -0.934 1.00 82.38 98 CYS A N 1
ATOM 798 C CA . CYS A 1 98 ? -6.446 -11.982 -1.894 1.00 82.38 98 CYS A CA 1
ATOM 799 C C . CYS A 1 98 ? -6.581 -12.641 -3.277 1.00 82.38 98 CYS A C 1
ATOM 801 O O . CYS A 1 98 ? -5.741 -13.432 -3.698 1.00 82.38 98 CYS A O 1
ATOM 803 N N . CYS A 1 99 ? -7.641 -12.297 -4.012 1.00 80.75 99 CYS A N 1
ATOM 804 C CA . CYS A 1 99 ? -7.892 -12.839 -5.352 1.00 80.75 99 CYS A CA 1
ATOM 805 C C . CYS A 1 99 ? -6.937 -12.286 -6.421 1.00 80.75 99 CYS A C 1
ATOM 807 O O . CYS A 1 99 ? -6.774 -12.891 -7.481 1.00 80.75 99 CYS A O 1
ATOM 809 N N . LEU A 1 100 ? -6.319 -11.135 -6.151 1.00 88.19 100 LEU A N 1
ATOM 810 C CA . LEU A 1 100 ? -5.337 -10.524 -7.030 1.00 88.19 100 LEU A CA 1
ATOM 811 C C . LEU A 1 100 ? -4.009 -11.270 -6.907 1.00 88.19 100 LEU A C 1
ATOM 813 O O . LEU A 1 100 ? -3.522 -11.481 -5.798 1.00 88.19 100 LEU A O 1
ATOM 817 N N . ARG A 1 101 ? -3.369 -11.610 -8.030 1.00 86.31 101 ARG A N 1
ATOM 818 C CA . ARG A 1 101 ? -1.991 -12.113 -7.981 1.00 86.31 101 ARG A CA 1
ATOM 819 C C . ARG A 1 101 ? -1.111 -11.038 -7.347 1.00 86.31 101 ARG A C 1
ATOM 821 O O . ARG A 1 101 ? -1.213 -9.866 -7.710 1.00 86.31 101 ARG A O 1
ATOM 828 N N . THR A 1 102 ? -0.203 -11.423 -6.458 1.00 86.19 102 THR A N 1
ATOM 829 C CA . THR A 1 102 ? 0.695 -10.468 -5.794 1.00 86.19 102 THR A CA 1
ATOM 830 C C . THR A 1 102 ? 2.127 -10.963 -5.701 1.00 86.19 102 THR A C 1
ATOM 832 O O . THR A 1 102 ? 2.374 -12.154 -5.521 1.00 86.19 102 THR A O 1
ATOM 835 N N . SER A 1 103 ? 3.071 -10.028 -5.756 1.00 84.12 103 SER A N 1
ATOM 836 C CA . SER A 1 103 ? 4.457 -10.241 -5.325 1.00 84.12 103 SER A CA 1
ATOM 837 C C . SER A 1 103 ? 4.722 -9.382 -4.096 1.00 84.12 103 SER A C 1
ATOM 839 O O . SER A 1 103 ? 4.367 -8.208 -4.110 1.00 84.12 103 SER A O 1
ATOM 841 N N . ILE A 1 104 ? 5.317 -9.949 -3.045 1.00 79.94 104 ILE A N 1
ATOM 842 C CA . ILE A 1 104 ? 5.605 -9.221 -1.802 1.00 79.94 104 ILE A CA 1
ATOM 843 C C . ILE A 1 104 ? 7.104 -8.935 -1.733 1.00 79.94 104 ILE A C 1
ATOM 845 O O . ILE A 1 104 ? 7.909 -9.859 -1.828 1.00 79.94 104 ILE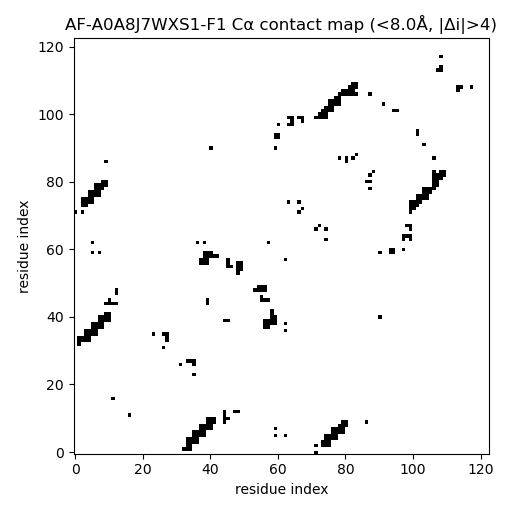 A O 1
ATOM 849 N N . GLY A 1 105 ? 7.464 -7.661 -1.588 1.00 70.00 105 GLY A N 1
ATOM 850 C CA . GLY A 1 105 ? 8.831 -7.238 -1.307 1.00 70.00 105 GLY A CA 1
ATOM 851 C C . GLY A 1 105 ? 9.223 -7.616 0.118 1.00 70.00 105 GLY A C 1
ATOM 852 O O . GLY A 1 105 ? 8.446 -7.401 1.055 1.00 70.00 105 GLY A O 1
ATOM 853 N N . LEU A 1 106 ? 10.416 -8.189 0.263 1.00 64.00 106 LEU A N 1
ATOM 854 C CA . LEU A 1 106 ? 10.951 -8.610 1.553 1.00 64.00 106 LEU A CA 1
ATOM 855 C C . LEU A 1 106 ? 11.183 -7.387 2.469 1.00 64.00 106 LEU A C 1
ATOM 857 O O . LEU A 1 106 ? 11.378 -6.273 1.965 1.00 64.00 106 LEU A O 1
ATOM 861 N N . PRO A 1 107 ? 11.095 -7.553 3.802 1.00 59.84 107 PRO A N 1
ATOM 862 C CA . PRO A 1 107 ? 11.356 -6.484 4.765 1.00 59.84 107 PRO A CA 1
ATOM 863 C C . PRO A 1 107 ? 12.781 -5.933 4.668 1.00 59.84 107 PRO A C 1
ATOM 865 O O . PRO A 1 107 ? 13.678 -6.573 4.134 1.00 59.84 107 PRO A O 1
ATOM 868 N N . LEU A 1 108 ? 12.995 -4.741 5.231 1.00 57.97 108 LEU A N 1
ATOM 869 C CA . LEU A 1 108 ? 14.265 -4.015 5.103 1.00 57.97 108 LEU A CA 1
ATOM 870 C C . LEU A 1 108 ? 15.467 -4.727 5.750 1.00 57.97 108 LEU A C 1
ATOM 872 O O . LEU A 1 108 ? 16.585 -4.354 5.446 1.00 57.97 108 LEU A O 1
ATOM 876 N N . LEU A 1 109 ? 15.259 -5.691 6.651 1.00 48.12 109 LEU A N 1
ATOM 877 C CA . LEU A 1 109 ? 16.313 -6.468 7.319 1.00 48.12 109 LEU A CA 1
ATOM 878 C C . LEU A 1 109 ? 16.052 -7.968 7.142 1.00 48.12 109 LEU A C 1
ATOM 880 O O . LEU A 1 109 ? 15.833 -8.682 8.121 1.00 48.12 109 LEU A O 1
ATOM 884 N N . ASP A 1 110 ? 15.988 -8.429 5.898 1.00 44.66 110 ASP A N 1
ATOM 885 C CA . ASP A 1 110 ? 15.690 -9.832 5.594 1.00 44.66 110 ASP A CA 1
ATOM 886 C C . ASP A 1 110 ? 16.964 -10.681 5.435 1.00 44.66 110 ASP A C 1
ATOM 888 O O . ASP A 1 110 ? 17.011 -11.832 5.870 1.00 44.66 110 ASP A O 1
ATOM 892 N N . SER A 1 111 ? 18.041 -10.102 4.898 1.00 49.25 111 SER A N 1
ATOM 893 C CA . SER A 1 111 ? 19.323 -10.781 4.679 1.00 49.25 111 SER A CA 1
ATOM 894 C C . SER A 1 111 ? 20.478 -10.172 5.495 1.00 49.25 111 SER A C 1
ATOM 896 O O . SER A 1 111 ? 20.425 -9.001 5.872 1.00 49.25 111 SER A O 1
ATOM 898 N N . PRO A 1 112 ? 21.575 -10.918 5.759 1.00 46.88 112 PRO A N 1
ATOM 899 C CA . PRO A 1 112 ? 22.781 -10.379 6.405 1.00 46.88 112 PRO A CA 1
ATOM 900 C C . PRO A 1 112 ? 23.350 -9.126 5.719 1.00 46.88 112 PRO A C 1
ATOM 902 O O . PRO A 1 112 ? 23.881 -8.238 6.390 1.00 46.88 112 PRO A O 1
ATOM 905 N N . ASP A 1 113 ? 23.204 -9.030 4.396 1.00 52.00 113 ASP A N 1
ATOM 906 C CA . ASP A 1 113 ? 23.646 -7.878 3.609 1.00 52.00 113 ASP A CA 1
ATOM 907 C C . ASP A 1 113 ? 22.793 -6.628 3.879 1.00 52.00 113 ASP A C 1
ATOM 909 O O . ASP A 1 113 ? 23.314 -5.508 3.883 1.00 52.00 113 ASP A O 1
ATOM 913 N N . ASP A 1 114 ? 21.515 -6.804 4.217 1.00 50.16 114 ASP A N 1
ATOM 914 C CA . ASP A 1 114 ? 20.624 -5.704 4.584 1.00 50.16 114 ASP A CA 1
ATOM 915 C C . ASP A 1 114 ? 21.005 -5.069 5.929 1.00 50.16 114 ASP A C 1
ATOM 917 O O . ASP A 1 114 ? 20.947 -3.846 6.091 1.00 50.16 114 ASP A O 1
ATOM 921 N N . TYR A 1 115 ? 21.494 -5.869 6.885 1.00 44.16 115 TYR A N 1
ATOM 922 C CA . TYR A 1 115 ? 22.039 -5.348 8.145 1.00 44.16 115 TYR A CA 1
ATOM 923 C C . TYR A 1 115 ? 23.266 -4.456 7.906 1.00 44.16 115 TYR A C 1
ATOM 925 O O . TYR A 1 115 ? 23.404 -3.399 8.530 1.00 44.16 115 TYR A O 1
ATOM 933 N N . LEU A 1 116 ? 24.143 -4.840 6.973 1.00 41.22 116 LEU A N 1
ATOM 934 C CA . LEU A 1 116 ? 25.314 -4.042 6.597 1.00 41.22 116 LEU A CA 1
ATOM 935 C C . LEU A 1 116 ? 24.920 -2.760 5.848 1.00 41.22 116 LEU A C 1
ATOM 937 O O . LEU A 1 116 ? 25.544 -1.714 6.055 1.00 41.22 116 LEU A O 1
ATOM 941 N N . ALA A 1 117 ? 23.880 -2.809 5.013 1.00 47.00 117 ALA A N 1
ATOM 942 C CA . ALA A 1 117 ? 23.335 -1.633 4.337 1.00 47.00 117 ALA A CA 1
ATOM 943 C C . ALA A 1 117 ? 22.683 -0.643 5.325 1.00 47.00 117 ALA A C 1
ATOM 945 O O . ALA A 1 117 ? 22.923 0.564 5.229 1.00 47.00 117 ALA A O 1
ATOM 946 N N . GLY A 1 118 ? 21.939 -1.136 6.323 1.00 43.19 118 GLY A N 1
ATOM 947 C CA . GLY A 1 118 ? 21.337 -0.315 7.381 1.00 43.19 118 GLY A CA 1
ATOM 948 C C . GLY A 1 118 ? 22.365 0.391 8.275 1.00 43.19 118 GLY A C 1
ATOM 949 O O . GLY A 1 118 ? 22.185 1.559 8.633 1.00 43.19 118 GLY A O 1
ATOM 950 N N . LEU A 1 119 ? 23.486 -0.274 8.579 1.00 39.16 119 LEU A N 1
ATOM 951 C CA . LEU A 1 119 ? 24.597 0.319 9.335 1.00 39.16 119 LEU A CA 1
ATOM 952 C C . LEU A 1 119 ? 25.282 1.460 8.564 1.00 39.16 119 LEU A C 1
ATOM 954 O O . LEU A 1 119 ? 25.563 2.508 9.144 1.00 39.16 119 LEU A O 1
ATOM 958 N N . LYS A 1 120 ? 25.486 1.306 7.2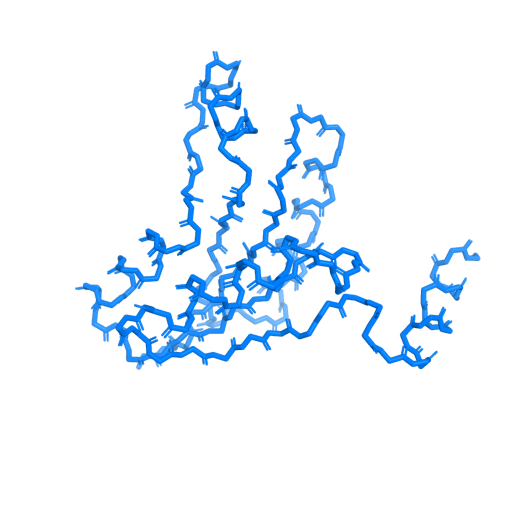50 1.00 38.12 120 LYS A N 1
ATOM 959 C CA . LYS A 1 120 ? 26.091 2.351 6.400 1.00 38.12 120 LYS A CA 1
ATOM 960 C C . LYS A 1 120 ? 25.197 3.577 6.212 1.00 38.12 120 LYS A C 1
ATOM 962 O O . LYS A 1 120 ? 25.715 4.680 6.110 1.00 38.12 120 LYS A O 1
ATOM 967 N N . ALA A 1 121 ? 23.876 3.405 6.187 1.00 42.53 121 ALA A N 1
ATOM 968 C CA . ALA A 1 121 ? 22.931 4.521 6.076 1.00 42.53 121 ALA A CA 1
ATOM 969 C C . ALA A 1 121 ? 22.803 5.356 7.368 1.00 42.53 121 ALA A C 1
ATOM 971 O O . ALA A 1 121 ? 22.226 6.441 7.338 1.00 42.53 121 ALA A O 1
ATOM 972 N N . SER A 1 122 ? 23.323 4.847 8.491 1.00 36.88 122 SER A N 1
ATOM 973 C CA . SER A 1 122 ? 23.284 5.488 9.813 1.00 36.88 122 SER A CA 1
ATOM 974 C C . SER A 1 122 ? 24.598 6.196 10.189 1.00 36.88 122 SER A C 1
ATOM 976 O O . SER A 1 122 ? 24.745 6.617 11.336 1.00 36.88 122 SER A O 1
ATOM 978 N N . SER A 1 123 ? 25.549 6.288 9.247 1.00 34.44 123 SER A N 1
ATOM 979 C CA . SER A 1 123 ? 26.876 6.913 9.410 1.00 34.44 123 SER A CA 1
ATOM 980 C C . SER A 1 123 ? 26.950 8.283 8.743 1.00 34.44 123 SER A C 1
ATOM 982 O O . SER A 1 123 ? 26.430 8.401 7.612 1.00 34.44 123 SER A O 1
#

Solvent-accessible surface area (backbone atoms only — not comparable to full-atom values): 6908 Å² total; per-residue (Å²): 134,68,58,35,36,34,42,36,30,56,64,65,91,54,79,62,48,60,55,50,56,53,49,52,52,52,50,42,68,77,36,72,78,33,58,78,42,74,21,30,68,35,63,72,43,35,54,48,36,28,75,74,69,73,45,81,63,43,42,55,63,58,53,48,52,51,40,39,74,70,70,43,70,49,37,38,36,38,43,64,40,69,49,88,41,75,69,47,54,50,50,51,54,49,52,69,73,42,92,38,45,72,47,75,47,71,35,66,48,73,49,78,67,32,52,55,51,55,55,60,74,74,107

Foldseek 3Di:
DAAAEEEEEQADPDDCVVVVVVVVVVVCVVCVPHHYHYAHQHPVRQVCCCVPVVDHHHHPLVVLVVCVVVVAQEHEYEYADQDPDPSVVVVVVSQVPHPHHYDYHDYQPPDPVSVVVVVVVVD

Sequence (123 aa):
MRIPIVMAAFGTTTRARRTYDILDARVKEAFPEHPVYWAFTSRMVRDRIENSQGQSYKHPHQVLEELARGGHEWAVVQSLHLVCGHEFDRLVDEVKNCCLRTSIGLPLLDSPDDYLAGLKASS

Nearest PDB structures (foldseek):
  2xvz-assembly1_A  TM=8.808E-01  e=9.515E-08  Nitratidesulfovibrio vulgaris str. Hildenborough
  2xwp-assembly1_A  TM=9.139E-01  e=3.866E-07  Salmonella enterica subsp. enterica serovar Typhimurium
  3l4b-assembly1_H  TM=4.280E-01  e=1.241E-01  Thermotoga maritima MSB8
  4py9-assembly1_A  TM=4.577E-01  e=6.837E-01  Bacteroides fragilis
  4pg6-assembly1_A  TM=3.160E-01  e=3.950E-01  Staphylococcus aureus

Secondary structure (DSSP, 8-state):
-PPPEEEEE---SSTHHHHHHHHHHHHHHH-TTS-EEEEE--HHHHHHHHHHHS---B-HHHHHHHHHHTT-SEEEEEE--SSSSHHHHHHHHHHHTSSSEEEEEPPTTSSHHHHHHHHHHT-